Protein AF-A0A438FPT2-F1 (afdb_monomer_lite)

Secondary structure (DSSP, 8-state):
-PPPTTS-HHHHHHHHHHHHHHHHHHHHHHHHHHHTT-PPPPP---------------------PPP---GGGGTT--------HHHHHHHHHHHHHHHHHHHHHHHHT--GGGGGSTTHHHHHHHHHHSPTTPPPPPTTGGG-

Organism: Vitis vinifera (NCBI:txid29760)

Radius of gyration: 25.88 Å; chains: 1; bounding box: 45×56×73 Å

Foldseek 3Di:
DDDDPVDDPVNVVVVVVVVVVVVVVVVVVQVVCVVVVHDDDDDDDDDDDDDDDDDDDDDDDDPDDPDPDDPCVVVVPPPPPPCDPVNVVVVVVVVVVVVVVVVVCVVVVHDPCVCVDPVNVVVVVVVVPDPPPDDPDDPVVVVD

pLDDT: mean 75.32, std 20.76, range [28.12, 97.44]

Structure (mmCIF, N/CA/C/O backbone):
data_AF-A0A438FPT2-F1
#
_entry.id   AF-A0A438FPT2-F1
#
loop_
_atom_site.group_PDB
_atom_site.id
_atom_site.type_symbol
_atom_site.label_atom_id
_atom_site.label_alt_id
_atom_site.label_comp_id
_atom_site.label_asym_id
_atom_site.label_entity_id
_atom_site.label_seq_id
_atom_site.pdbx_PDB_ins_code
_atom_site.Cartn_x
_atom_site.Cartn_y
_atom_site.Cartn_z
_atom_site.occupancy
_atom_site.B_iso_or_equiv
_atom_site.auth_seq_id
_atom_site.auth_comp_id
_atom_site.auth_asym_id
_atom_site.auth_atom_id
_atom_site.pdbx_PDB_model_num
ATOM 1 N N . MET A 1 1 ? 3.920 12.948 48.156 1.00 60.12 1 MET A N 1
ATOM 2 C CA . MET A 1 1 ? 4.634 13.891 47.262 1.00 60.12 1 MET A CA 1
ATOM 3 C C . MET A 1 1 ? 3.977 15.255 47.386 1.00 60.12 1 MET A C 1
ATOM 5 O O . MET A 1 1 ? 2.754 15.299 47.393 1.00 60.12 1 MET A O 1
ATOM 9 N N . LYS A 1 2 ? 4.743 16.341 47.548 1.00 69.69 2 LYS A N 1
ATOM 10 C CA . LYS A 1 2 ? 4.167 17.695 47.604 1.00 69.69 2 LYS A CA 1
ATOM 11 C C . LYS A 1 2 ? 3.933 18.212 46.172 1.00 69.69 2 LYS A C 1
ATOM 13 O O . LYS A 1 2 ? 4.818 18.010 45.340 1.00 69.69 2 LYS A O 1
ATOM 18 N N . PRO A 1 3 ? 2.781 18.836 45.865 1.00 71.38 3 PRO A N 1
ATOM 19 C CA . PRO A 1 3 ? 2.530 19.429 44.551 1.00 71.38 3 PRO A CA 1
ATOM 20 C C . PRO A 1 3 ? 3.568 20.505 44.206 1.00 71.38 3 PRO A C 1
ATOM 22 O O . PRO A 1 3 ? 3.963 21.290 45.067 1.00 71.38 3 PRO A O 1
ATOM 25 N N . CYS A 1 4 ? 4.018 20.542 42.949 1.00 77.31 4 CYS A N 1
ATOM 26 C CA . CYS A 1 4 ? 4.996 21.523 42.482 1.00 77.31 4 CYS A CA 1
ATOM 27 C C . CYS A 1 4 ? 4.375 22.924 42.433 1.00 77.31 4 CYS A C 1
ATOM 29 O O . CYS A 1 4 ? 3.475 23.178 41.634 1.00 77.31 4 CYS A O 1
ATOM 31 N N . ASN A 1 5 ? 4.899 23.851 43.231 1.00 78.38 5 ASN A N 1
ATOM 32 C CA . ASN A 1 5 ? 4.460 25.245 43.345 1.00 78.38 5 ASN A CA 1
ATOM 33 C C . ASN A 1 5 ? 4.749 26.121 42.108 1.00 78.38 5 ASN A C 1
ATOM 35 O O . ASN A 1 5 ? 4.296 27.256 42.069 1.00 78.38 5 ASN A O 1
ATOM 39 N N . LYS A 1 6 ? 5.479 25.612 41.106 1.00 83.88 6 LYS A N 1
ATOM 40 C CA . LYS A 1 6 ? 5.797 26.336 39.859 1.00 83.88 6 LYS A CA 1
ATOM 41 C C . LYS A 1 6 ? 4.776 26.129 38.733 1.00 83.88 6 LYS A C 1
ATOM 43 O O . LYS A 1 6 ? 4.876 26.778 37.700 1.00 83.88 6 LYS A O 1
ATOM 48 N N . VAL A 1 7 ? 3.848 25.187 38.896 1.00 80.44 7 VAL A N 1
ATOM 49 C CA . VAL A 1 7 ? 2.832 24.867 37.882 1.00 80.44 7 VAL A CA 1
ATOM 50 C C . VAL A 1 7 ? 1.606 25.747 38.121 1.00 80.44 7 VAL A C 1
ATOM 52 O O . VAL A 1 7 ? 1.099 25.747 39.243 1.00 80.44 7 VAL A O 1
ATOM 55 N N . SER A 1 8 ? 1.150 26.456 37.081 1.00 82.19 8 SER A N 1
ATOM 56 C CA . SER A 1 8 ? -0.102 27.233 37.098 1.00 82.19 8 SER A CA 1
ATOM 57 C C . SER A 1 8 ? -1.287 26.354 37.516 1.00 82.19 8 SER A C 1
ATOM 59 O O . SER A 1 8 ? -1.314 25.166 37.184 1.00 82.19 8 SER A O 1
ATOM 61 N N . GLU A 1 9 ? -2.263 26.917 38.233 1.00 81.94 9 GLU A N 1
ATOM 62 C CA . GLU A 1 9 ? -3.466 26.175 38.639 1.00 81.94 9 GLU A CA 1
ATOM 63 C C . GLU A 1 9 ? -4.229 25.630 37.424 1.00 81.94 9 GLU A C 1
ATOM 65 O O . GLU A 1 9 ? -4.677 24.485 37.465 1.00 81.94 9 GLU A O 1
ATOM 70 N N . ASP A 1 10 ? -4.255 26.376 36.316 1.00 84.81 10 ASP A N 1
ATOM 71 C CA . ASP A 1 10 ? -4.887 25.953 35.060 1.00 84.81 10 ASP A CA 1
ATOM 72 C C . ASP A 1 10 ? -4.224 24.685 34.505 1.00 84.81 10 ASP A C 1
ATOM 74 O O . ASP A 1 10 ? -4.879 23.671 34.280 1.00 84.81 10 ASP A O 1
ATOM 78 N N . ALA A 1 11 ? -2.890 24.676 34.418 1.00 83.75 11 ALA A N 1
ATOM 79 C CA . ALA A 1 11 ? -2.132 23.514 33.954 1.00 83.75 11 ALA A CA 1
ATOM 80 C C . ALA A 1 11 ? -2.295 22.298 34.886 1.00 83.75 11 ALA A C 1
ATOM 82 O O . ALA A 1 11 ? -2.261 21.147 34.444 1.00 83.75 11 ALA A O 1
ATOM 83 N N . ARG A 1 12 ? -2.488 22.522 36.193 1.00 82.81 12 ARG A N 1
ATOM 84 C CA . ARG A 1 12 ? -2.794 21.437 37.138 1.00 82.81 12 ARG A CA 1
ATOM 85 C C . ARG A 1 12 ? -4.197 20.887 36.933 1.00 82.81 12 ARG A C 1
ATOM 87 O O . ARG A 1 12 ? -4.376 19.678 37.085 1.00 82.81 12 ARG A O 1
ATOM 94 N N . LEU A 1 13 ? -5.170 21.749 36.656 1.00 87.56 13 LEU A N 1
ATOM 95 C CA . LEU A 1 13 ? -6.548 21.351 36.408 1.00 87.56 13 LEU A CA 1
ATOM 96 C C . LEU A 1 13 ? -6.639 20.537 35.116 1.00 87.56 13 LEU A C 1
ATOM 98 O O . LEU A 1 13 ? -7.118 19.407 35.160 1.00 87.56 13 LEU A O 1
ATOM 102 N N . GLU A 1 14 ? -6.035 21.024 34.032 1.00 86.00 14 GLU A N 1
ATOM 103 C CA . GLU A 1 14 ? -5.945 20.309 32.755 1.00 86.00 14 GLU A CA 1
ATOM 104 C C . GLU A 1 14 ? -5.301 18.927 32.917 1.00 86.00 14 GLU A C 1
ATOM 106 O O . GLU A 1 14 ? -5.818 17.922 32.430 1.00 86.00 14 GLU A O 1
ATOM 111 N N . CYS A 1 15 ? -4.197 18.834 33.668 1.00 85.12 15 CYS A N 1
ATOM 112 C CA . CYS A 1 15 ? -3.555 17.547 33.931 1.00 85.12 15 CYS A CA 1
ATOM 113 C C . CYS A 1 15 ? -4.455 16.600 34.744 1.00 85.12 15 CYS A C 1
ATOM 115 O O . CYS A 1 15 ? -4.465 15.393 34.494 1.00 85.12 15 CYS A O 1
ATOM 117 N N . LYS A 1 16 ? -5.209 17.115 35.724 1.00 88.38 16 LYS A N 1
ATOM 118 C CA . LYS A 1 16 ? -6.151 16.307 36.519 1.00 88.38 16 LYS A CA 1
ATOM 119 C C . LYS A 1 16 ? -7.310 15.804 35.664 1.00 88.38 16 LYS A C 1
ATOM 121 O O . LYS A 1 16 ? -7.652 14.625 35.756 1.00 88.38 16 LYS A O 1
ATOM 126 N N . GLU A 1 17 ? -7.873 16.666 34.827 1.00 91.69 17 GLU A N 1
ATOM 127 C CA . GLU A 1 17 ? -8.951 16.324 33.900 1.00 91.69 17 GLU A CA 1
ATOM 128 C C . GLU A 1 17 ? -8.485 15.307 32.861 1.00 91.69 17 GLU A C 1
ATOM 130 O O . GLU A 1 17 ? -9.146 14.292 32.659 1.00 91.69 17 GLU A O 1
ATOM 135 N N . ALA A 1 18 ? -7.297 15.489 32.279 1.00 87.56 18 ALA A N 1
ATOM 136 C CA . ALA A 1 18 ? -6.709 14.529 31.350 1.00 87.56 18 ALA A CA 1
ATOM 137 C C . ALA A 1 18 ? -6.527 13.140 31.988 1.00 87.56 18 ALA A C 1
ATOM 139 O O . ALA A 1 18 ? -6.838 12.121 31.367 1.00 87.56 18 ALA A O 1
ATOM 140 N N . LEU A 1 19 ? -6.083 13.079 33.250 1.00 86.62 19 LEU A N 1
ATOM 141 C CA . LEU A 1 19 ? -5.965 11.821 33.993 1.00 86.62 19 LEU A CA 1
ATOM 142 C C . LEU A 1 19 ? -7.330 11.184 34.294 1.00 86.62 19 LEU A C 1
ATOM 144 O O . LEU A 1 19 ? -7.445 9.957 34.251 1.00 86.62 19 LEU A O 1
ATOM 148 N N . ALA A 1 20 ? -8.353 11.984 34.603 1.00 91.19 20 ALA A N 1
ATOM 149 C CA . ALA A 1 20 ? -9.716 11.500 34.825 1.00 91.19 20 ALA A CA 1
ATOM 150 C C . ALA A 1 20 ? -10.335 10.956 33.527 1.00 91.19 20 ALA A C 1
ATOM 152 O O . ALA A 1 20 ? -10.811 9.820 33.508 1.00 91.19 20 ALA A O 1
ATOM 153 N N . ASN A 1 21 ? -10.216 11.703 32.428 1.00 88.12 21 ASN A N 1
ATOM 154 C CA . ASN A 1 21 ? -10.681 11.315 31.097 1.00 88.12 21 ASN A CA 1
ATOM 155 C C . ASN A 1 21 ? -9.985 10.041 30.604 1.00 88.12 21 ASN A C 1
ATOM 157 O O . ASN A 1 21 ? -10.630 9.151 30.055 1.00 88.12 21 ASN A O 1
ATOM 161 N N . PHE A 1 22 ? -8.679 9.897 30.853 1.00 87.06 22 PHE A N 1
ATOM 162 C CA . PHE A 1 22 ? -7.946 8.678 30.515 1.00 87.06 22 PHE A CA 1
ATOM 163 C C . PHE A 1 22 ? -8.440 7.458 31.307 1.00 87.06 22 PHE A C 1
ATOM 165 O O . PHE A 1 22 ? -8.543 6.360 30.756 1.00 87.06 22 PHE A O 1
ATOM 172 N N . LYS A 1 23 ? -8.762 7.629 32.598 1.00 88.00 23 LYS A N 1
ATOM 173 C CA . LYS A 1 23 ? -9.338 6.557 33.427 1.00 88.00 23 LYS A CA 1
ATOM 174 C C . LYS A 1 23 ? -10.720 6.152 32.924 1.00 88.00 23 LYS A C 1
ATOM 176 O O . LYS A 1 23 ? -10.950 4.961 32.755 1.00 88.00 23 LYS A O 1
ATOM 181 N N . ASP A 1 24 ? -11.585 7.121 32.637 1.00 85.62 24 ASP A N 1
ATOM 182 C CA . ASP A 1 24 ? -1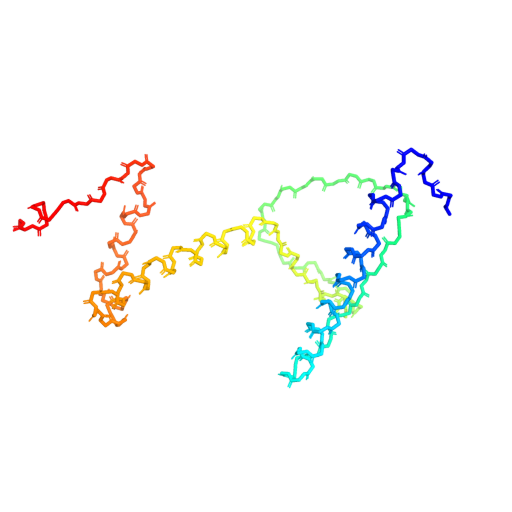2.923 6.891 32.082 1.00 85.62 24 ASP A CA 1
ATOM 183 C C . ASP A 1 24 ? -12.858 6.174 30.722 1.00 85.62 24 ASP A C 1
ATOM 185 O O . ASP A 1 24 ? -13.483 5.131 30.526 1.00 85.62 24 ASP A O 1
ATOM 189 N N . GLN A 1 25 ? -11.993 6.638 29.815 1.00 78.62 25 GLN A N 1
ATOM 190 C CA . GLN A 1 25 ? -11.772 6.000 28.516 1.00 78.62 25 GLN A CA 1
ATOM 191 C C . GLN A 1 25 ? -11.239 4.564 28.653 1.00 78.62 25 GLN A C 1
ATOM 193 O O . GLN A 1 25 ? -11.624 3.673 27.891 1.00 78.62 25 GLN A O 1
ATOM 198 N N . LYS A 1 26 ? -10.367 4.313 29.638 1.00 82.88 26 LYS A N 1
ATOM 199 C CA . LYS A 1 26 ? -9.855 2.971 29.944 1.00 82.88 26 LYS A CA 1
ATOM 200 C C . LYS A 1 26 ? -10.952 2.052 30.488 1.00 82.88 26 LYS A C 1
ATOM 202 O O . LYS A 1 26 ? -10.972 0.877 30.118 1.00 82.88 26 LYS A O 1
ATOM 207 N N . THR A 1 27 ? -11.851 2.566 31.325 1.00 84.00 27 THR A N 1
ATOM 208 C CA . THR A 1 27 ? -13.005 1.821 31.851 1.00 84.00 27 THR A CA 1
ATOM 209 C C . THR A 1 27 ? -13.965 1.452 30.725 1.00 84.00 27 THR A C 1
ATOM 211 O O . THR A 1 27 ? -14.176 0.264 30.505 1.00 84.00 27 THR A O 1
ATOM 214 N N . LYS A 1 28 ? -14.393 2.424 29.907 1.00 86.62 28 LYS A N 1
ATOM 215 C CA . LYS A 1 28 ? -15.262 2.199 28.735 1.00 86.62 28 LYS A CA 1
ATOM 216 C C . LYS A 1 28 ? -14.695 1.161 27.768 1.00 86.62 28 LYS A C 1
ATOM 218 O O . LYS A 1 28 ? -15.404 0.286 27.283 1.00 86.62 28 LYS A O 1
ATOM 223 N N . ARG A 1 29 ? -13.382 1.213 27.507 1.00 81.81 29 ARG A N 1
ATOM 224 C CA . ARG A 1 29 ? -12.696 0.206 26.682 1.00 81.81 29 ARG A CA 1
ATOM 225 C C . ARG A 1 29 ? -12.731 -1.187 27.315 1.00 81.81 29 ARG A C 1
ATOM 227 O O . ARG A 1 29 ? -12.816 -2.171 26.591 1.00 81.81 29 ARG A O 1
ATOM 234 N N . THR A 1 30 ? -12.607 -1.276 28.637 1.00 75.31 30 THR A N 1
ATOM 235 C CA . THR A 1 30 ? -12.622 -2.555 29.362 1.00 75.31 30 THR A CA 1
ATOM 236 C C . THR A 1 30 ? -14.029 -3.152 29.390 1.00 75.31 30 THR A C 1
ATOM 238 O O . THR A 1 30 ? -14.172 -4.348 29.165 1.00 75.31 30 THR A O 1
ATOM 241 N N . GLU A 1 31 ? -15.055 -2.323 29.586 1.00 83.88 31 GLU A N 1
ATOM 242 C CA . GLU A 1 31 ? -16.469 -2.718 29.530 1.00 83.88 31 GLU A CA 1
ATOM 243 C C . GLU A 1 31 ? -16.858 -3.220 28.134 1.00 83.88 31 GLU A C 1
ATOM 245 O O . GLU A 1 31 ? -17.410 -4.309 28.011 1.00 83.88 31 GLU A O 1
ATOM 250 N N . LEU A 1 32 ? -16.458 -2.506 27.073 1.00 81.00 32 LEU A N 1
ATOM 251 C CA . LEU A 1 32 ? -16.672 -2.942 25.688 1.00 81.00 32 LEU A CA 1
ATOM 252 C C . LEU A 1 32 ? -16.005 -4.299 25.395 1.00 81.00 32 LEU A C 1
ATOM 254 O O . LEU A 1 32 ? -16.565 -5.138 24.698 1.00 81.00 32 LEU A O 1
ATOM 258 N N . LEU A 1 33 ? -14.802 -4.537 25.928 1.00 76.62 33 LEU A N 1
ATOM 259 C CA . LEU A 1 33 ? -14.115 -5.826 25.774 1.00 76.62 33 LEU A CA 1
ATOM 260 C C . LEU A 1 33 ? -14.837 -6.958 26.518 1.00 76.62 33 LEU A C 1
ATOM 262 O O . LEU A 1 33 ? -14.901 -8.075 26.003 1.00 76.62 33 LEU A O 1
ATOM 266 N N . GLN A 1 34 ? -15.406 -6.660 27.690 1.00 77.19 34 GLN A N 1
ATOM 267 C CA . GLN A 1 34 ? -16.211 -7.604 28.460 1.00 77.19 34 GLN A CA 1
ATOM 268 C C . GLN A 1 34 ? -17.515 -7.963 27.732 1.00 77.19 34 GLN A C 1
ATOM 270 O O . GLN A 1 34 ? -17.874 -9.138 27.701 1.00 77.19 34 GLN A O 1
ATOM 275 N N . GLU A 1 35 ? -18.181 -6.992 27.102 1.00 76.62 35 GLU A N 1
ATOM 276 C CA . GLU A 1 35 ? -19.397 -7.209 26.300 1.00 76.62 35 GLU A CA 1
ATOM 277 C C . GLU A 1 35 ? -19.136 -8.107 25.076 1.00 76.62 35 GLU A C 1
ATOM 279 O O . GLU A 1 35 ? -19.951 -8.960 24.737 1.00 76.62 35 GLU A O 1
ATOM 284 N N . ILE A 1 36 ? -17.954 -7.989 24.460 1.00 81.44 36 ILE A N 1
ATOM 285 C CA . ILE A 1 36 ? -17.527 -8.792 23.298 1.00 81.44 36 ILE A CA 1
ATOM 286 C C . ILE A 1 36 ? -16.986 -10.185 23.719 1.00 81.44 36 ILE A C 1
ATOM 288 O O . ILE A 1 36 ? -16.566 -10.984 22.882 1.00 81.44 36 ILE A O 1
ATOM 292 N N . GLY A 1 37 ? -17.003 -10.525 25.015 1.00 58.62 37 GLY A N 1
ATOM 293 C CA . GLY A 1 37 ? -16.576 -11.838 25.520 1.00 58.62 37 GLY A CA 1
ATOM 294 C C . GLY A 1 37 ? -15.055 -12.047 25.571 1.00 58.62 37 GLY A C 1
ATOM 295 O O . GLY A 1 37 ? -14.591 -13.181 25.696 1.00 58.62 37 GLY A O 1
ATOM 296 N N . MET A 1 38 ? -14.258 -10.974 25.496 1.00 54.97 38 MET A N 1
ATOM 297 C CA . MET A 1 38 ? -12.799 -11.017 25.643 1.00 54.97 38 MET A CA 1
ATOM 298 C C . MET A 1 38 ? -12.406 -10.636 27.080 1.00 54.97 38 MET A C 1
ATOM 300 O O . MET A 1 38 ? -12.595 -9.502 27.513 1.00 54.97 38 MET A O 1
ATOM 304 N N . GLY A 1 39 ? -11.863 -11.593 27.841 1.00 54.12 39 GLY A N 1
ATOM 305 C CA . GLY A 1 39 ? -11.537 -11.412 29.262 1.00 54.12 39 GLY A CA 1
ATOM 306 C C . GLY A 1 39 ? -10.467 -10.338 29.556 1.00 54.12 39 GLY A C 1
ATOM 307 O O . GLY A 1 39 ? -9.667 -9.992 28.681 1.00 54.12 39 GLY A O 1
ATOM 308 N N . PRO A 1 40 ? -10.403 -9.806 30.795 1.00 47.25 40 PRO A N 1
ATOM 309 C CA . PRO A 1 40 ? -9.554 -8.664 31.123 1.00 47.25 40 PRO A CA 1
ATOM 310 C C . PRO A 1 40 ? -8.066 -9.041 31.152 1.00 47.25 40 PRO A C 1
ATOM 312 O O . PRO A 1 40 ? -7.637 -9.875 31.947 1.00 47.25 40 PRO A O 1
ATOM 315 N N . THR A 1 41 ? -7.241 -8.368 30.343 1.00 48.56 41 THR A N 1
ATOM 316 C CA . THR A 1 41 ? -5.777 -8.456 30.452 1.00 48.56 41 THR A CA 1
ATOM 317 C C . THR A 1 41 ? -5.312 -7.724 31.715 1.00 48.56 41 THR A C 1
ATOM 319 O O . THR A 1 41 ? -5.559 -6.524 31.870 1.00 48.56 41 THR A O 1
ATOM 322 N N . SER A 1 42 ? -4.663 -8.451 32.624 1.00 45.38 42 SER A N 1
ATOM 323 C CA . SER A 1 42 ? -4.260 -8.012 33.964 1.00 45.38 42 SER A CA 1
ATOM 324 C C . SER A 1 42 ? -3.489 -6.684 33.990 1.00 45.38 42 SER A C 1
ATOM 326 O O . SER A 1 42 ? -2.548 -6.465 33.226 1.00 45.38 42 SER A O 1
ATOM 328 N N . LYS A 1 43 ? -3.862 -5.818 34.938 1.00 54.91 43 LYS A N 1
ATOM 329 C CA . LYS A 1 43 ? -3.165 -4.576 35.302 1.00 54.91 43 LYS A CA 1
ATOM 330 C C . LYS A 1 43 ? -1.805 -4.922 35.936 1.00 54.91 43 LYS A C 1
ATOM 332 O O . LYS A 1 43 ? -1.793 -5.645 36.923 1.00 54.91 43 LYS A O 1
ATOM 337 N N . HIS A 1 44 ? -0.692 -4.373 35.443 1.00 31.45 44 HIS A N 1
ATOM 338 C CA . HIS A 1 44 ? 0.541 -4.276 36.235 1.00 31.45 44 HIS A CA 1
ATOM 339 C C . HIS A 1 44 ? 0.929 -2.804 36.375 1.00 31.45 44 HIS A C 1
ATOM 341 O O . HIS A 1 44 ? 1.331 -2.140 35.421 1.00 31.45 44 HIS A O 1
ATOM 347 N N . GLU A 1 45 ? 0.701 -2.298 37.579 1.00 36.34 45 GLU A N 1
ATOM 348 C CA . GLU A 1 45 ? 1.262 -1.071 38.117 1.00 36.34 45 GLU A CA 1
ATOM 349 C C . GLU A 1 45 ? 2.652 -1.435 38.654 1.00 36.34 45 GLU A C 1
ATOM 351 O O . GLU A 1 45 ? 2.764 -2.359 39.454 1.00 36.34 45 GLU A O 1
ATOM 356 N N . SER A 1 46 ? 3.721 -0.765 38.224 1.00 35.12 46 SER A N 1
ATOM 357 C CA . SER A 1 46 ? 5.017 -0.925 38.892 1.00 35.12 46 SER A CA 1
ATOM 358 C C . SER A 1 46 ? 5.644 0.427 39.161 1.00 35.12 46 SER A C 1
ATOM 360 O O . SER A 1 46 ? 6.255 1.051 38.290 1.00 35.12 46 SER A O 1
ATOM 362 N N . ALA A 1 47 ? 5.469 0.847 40.410 1.00 31.64 47 ALA A N 1
ATOM 363 C CA . ALA A 1 47 ? 6.314 1.808 41.075 1.00 31.64 47 ALA A CA 1
ATOM 364 C C . ALA A 1 47 ? 7.784 1.365 40.996 1.00 31.64 47 ALA A C 1
ATOM 366 O O . ALA A 1 47 ? 8.140 0.195 41.111 1.00 31.64 47 ALA A O 1
ATOM 367 N N . LEU A 1 48 ? 8.622 2.361 40.766 1.00 35.69 48 LEU A N 1
ATOM 368 C CA . LEU A 1 48 ? 10.060 2.302 40.592 1.00 35.69 48 LEU A CA 1
ATOM 369 C C . LEU A 1 48 ? 10.736 1.936 41.922 1.00 35.69 48 LEU A C 1
ATOM 371 O O . LEU A 1 48 ? 10.560 2.650 42.907 1.00 35.69 48 LEU A O 1
ATOM 375 N N . SER A 1 49 ? 11.558 0.884 41.950 1.00 32.81 49 SER A N 1
ATOM 376 C CA . SER A 1 49 ? 12.679 0.765 42.892 1.00 32.81 49 SER A CA 1
ATOM 377 C C . SER A 1 49 ? 13.779 -0.155 42.357 1.00 32.81 49 SER A C 1
ATOM 379 O O . SER A 1 49 ? 13.571 -1.330 42.081 1.00 32.81 49 SER A O 1
ATOM 381 N N . LYS A 1 50 ? 14.942 0.485 42.192 1.00 37.94 50 LYS A N 1
ATOM 382 C CA . LYS A 1 50 ? 16.332 0.006 42.147 1.00 37.94 50 LYS A CA 1
ATOM 383 C C . LYS A 1 50 ? 16.537 -1.444 42.613 1.00 37.94 50 LYS A C 1
ATOM 385 O O . LYS A 1 50 ? 16.059 -1.797 43.683 1.00 37.94 50 LYS A O 1
ATOM 390 N N . THR A 1 51 ? 17.389 -2.211 41.925 1.00 28.12 51 THR A N 1
ATOM 391 C CA . THR A 1 51 ? 18.794 -2.473 42.321 1.00 28.12 51 THR A CA 1
ATOM 392 C C . THR A 1 51 ? 19.546 -3.156 41.160 1.00 28.12 51 THR A C 1
ATOM 394 O O . THR A 1 51 ? 18.956 -3.808 40.309 1.00 28.12 51 THR A O 1
ATOM 397 N N . ILE A 1 52 ? 20.846 -2.886 41.106 1.00 42.53 52 ILE A N 1
ATOM 398 C CA . ILE A 1 52 ? 21.883 -3.201 40.113 1.00 42.53 52 ILE A CA 1
ATOM 399 C C . ILE A 1 52 ? 22.088 -4.711 39.883 1.00 42.53 52 ILE A C 1
ATOM 401 O O . ILE A 1 52 ? 22.022 -5.483 40.834 1.00 42.53 52 ILE A O 1
ATOM 405 N N . GLY A 1 53 ? 22.450 -5.104 38.651 1.00 29.86 53 GLY A N 1
ATOM 406 C CA . GLY A 1 53 ? 22.989 -6.440 38.366 1.00 29.86 53 GLY A CA 1
ATOM 407 C C . GLY A 1 53 ? 23.217 -6.770 36.884 1.00 29.86 53 GLY A C 1
ATOM 408 O O . GLY A 1 53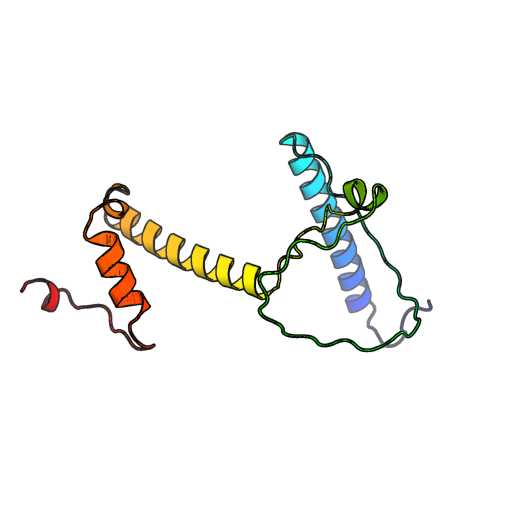 ? 22.377 -7.402 36.264 1.00 29.86 53 GLY A O 1
ATOM 409 N N . THR A 1 54 ? 24.383 -6.372 36.368 1.00 31.05 54 THR A N 1
ATOM 410 C CA . THR A 1 54 ? 25.261 -7.163 35.475 1.00 31.05 54 THR A CA 1
ATOM 411 C C . THR A 1 54 ? 24.806 -7.555 34.052 1.00 31.05 54 THR A C 1
ATOM 413 O O . THR A 1 54 ? 24.043 -8.484 33.831 1.00 31.05 54 THR A O 1
ATOM 416 N N . LEU A 1 55 ? 25.414 -6.843 33.093 1.00 39.31 55 LEU A N 1
ATOM 417 C CA . LEU A 1 55 ? 25.986 -7.248 31.793 1.00 39.31 55 LEU A CA 1
ATOM 418 C C . LEU A 1 55 ? 25.618 -8.615 31.178 1.00 39.31 55 LEU A C 1
ATOM 420 O O . LEU A 1 55 ? 25.890 -9.668 31.745 1.00 39.31 55 LEU A O 1
ATOM 424 N N . GLY A 1 56 ? 25.208 -8.564 29.905 1.00 30.12 56 GLY A N 1
ATOM 425 C CA . GLY A 1 56 ? 25.222 -9.713 28.999 1.00 30.12 56 GLY A CA 1
ATOM 426 C C . GLY A 1 56 ? 24.616 -9.424 27.625 1.00 30.12 56 GLY A C 1
ATOM 427 O O . GLY A 1 56 ? 23.561 -9.957 27.300 1.00 30.12 56 GLY A O 1
ATOM 428 N N . SER A 1 57 ? 25.271 -8.583 26.815 1.00 45.00 57 SER A N 1
ATOM 429 C CA . SER A 1 57 ? 25.059 -8.566 25.359 1.00 45.00 57 SER A CA 1
ATOM 430 C C . SER A 1 57 ? 25.576 -9.872 24.761 1.00 45.00 57 SER A C 1
ATOM 432 O O . SER A 1 57 ? 26.722 -10.245 24.999 1.00 45.00 57 SER A O 1
ATOM 434 N N . GLY A 1 58 ? 24.754 -10.533 23.951 1.00 32.53 58 GLY A N 1
ATOM 435 C CA . GLY A 1 58 ? 25.127 -11.752 23.243 1.00 32.53 58 GLY A CA 1
ATOM 436 C C . GLY A 1 58 ? 24.233 -11.980 22.034 1.00 32.53 58 GLY A C 1
ATOM 437 O O . GLY A 1 58 ? 23.290 -12.760 22.075 1.00 32.53 58 GLY A O 1
ATOM 438 N N . SER A 1 59 ? 24.527 -11.265 20.953 1.00 45.16 59 SER A N 1
ATOM 439 C CA . SER A 1 59 ? 24.175 -11.653 19.591 1.00 45.16 59 SER A CA 1
ATOM 440 C C . SER A 1 59 ? 24.821 -13.003 19.264 1.00 45.16 59 SER A C 1
ATOM 442 O O . SER A 1 59 ? 26.042 -13.124 19.323 1.00 45.16 59 SER A O 1
ATOM 444 N N . GLY A 1 60 ? 24.012 -14.002 18.911 1.00 31.58 60 GLY A N 1
ATOM 445 C CA . GLY A 1 60 ? 24.490 -15.330 18.534 1.00 31.58 60 GLY A CA 1
ATOM 446 C C . GLY A 1 60 ? 23.422 -16.109 17.777 1.00 31.58 60 GLY A C 1
ATOM 447 O O . GLY A 1 60 ? 22.464 -16.602 18.362 1.00 31.58 60 GLY A O 1
ATOM 448 N N . SER A 1 61 ? 23.599 -16.191 16.460 1.00 47.34 61 SER A N 1
ATOM 449 C CA . SER A 1 61 ? 22.967 -17.189 15.602 1.00 47.34 61 SER A CA 1
ATOM 450 C C . SER A 1 61 ? 23.440 -18.573 16.057 1.00 47.34 61 SER A C 1
ATOM 452 O O . SER A 1 61 ? 24.644 -18.811 16.119 1.00 47.34 61 SER A O 1
ATOM 454 N N . GLY A 1 62 ? 22.518 -19.462 16.423 1.00 32.94 62 GLY A N 1
ATOM 455 C CA . GLY A 1 62 ? 22.856 -20.795 16.911 1.00 32.94 62 GLY A CA 1
ATOM 456 C C . GLY A 1 62 ? 21.632 -21.698 16.967 1.00 32.94 62 GLY A C 1
ATOM 457 O O . GLY A 1 62 ? 20.754 -21.526 17.807 1.00 32.94 62 GLY A O 1
ATOM 458 N N . SER A 1 63 ? 21.588 -22.666 16.058 1.00 48.75 63 SER A N 1
ATOM 459 C CA . SER A 1 63 ? 20.707 -23.832 16.073 1.00 48.75 63 SER A CA 1
ATOM 460 C C . SER A 1 63 ? 21.063 -24.756 17.248 1.00 48.75 63 SER A C 1
ATOM 462 O O . SER A 1 63 ? 21.767 -25.748 17.069 1.00 48.75 63 SER A O 1
ATOM 464 N N . GLY A 1 64 ? 20.624 -24.401 18.456 1.00 34.62 64 GLY A N 1
ATOM 465 C CA . GLY A 1 64 ? 20.770 -25.217 19.662 1.00 34.62 64 GLY A CA 1
ATOM 466 C C . GLY A 1 64 ? 19.415 -25.695 20.173 1.00 34.62 64 GLY A C 1
ATOM 467 O O . GLY A 1 64 ? 18.451 -24.927 20.192 1.00 34.62 64 GLY A O 1
ATOM 468 N N . GLU A 1 65 ? 19.344 -26.960 20.588 1.00 49.34 65 GLU A N 1
ATOM 469 C CA . GLU A 1 65 ? 18.205 -27.495 21.336 1.00 49.34 65 GLU A CA 1
ATOM 470 C C . GLU A 1 65 ? 17.864 -26.596 22.538 1.00 49.34 65 GLU A C 1
ATOM 472 O O . GLU A 1 65 ? 18.767 -26.044 23.179 1.00 49.34 65 GLU A O 1
ATOM 477 N N . PRO A 1 66 ? 16.571 -26.432 22.876 1.00 57.47 66 PRO A N 1
ATOM 478 C CA . PRO A 1 66 ? 16.182 -25.658 24.042 1.00 57.47 66 PRO A CA 1
ATOM 479 C C . PRO A 1 66 ? 16.806 -26.265 25.303 1.00 57.47 66 PRO A C 1
ATOM 481 O O . PRO A 1 66 ? 16.580 -27.435 25.603 1.00 57.47 66 PRO A O 1
ATOM 484 N N . ILE A 1 67 ? 17.545 -25.451 26.064 1.00 62.16 67 ILE A N 1
ATOM 485 C CA . ILE A 1 67 ? 18.030 -25.799 27.409 1.00 62.16 67 ILE A CA 1
ATOM 486 C C . ILE A 1 67 ? 16.856 -26.403 28.201 1.00 62.16 67 ILE A C 1
ATOM 488 O O . ILE A 1 67 ? 15.784 -25.782 28.214 1.00 62.16 67 ILE A O 1
ATOM 492 N N . PRO A 1 68 ? 17.011 -27.582 28.836 1.00 55.88 68 PRO A N 1
ATOM 493 C CA . PRO A 1 68 ? 15.930 -28.233 29.561 1.00 55.88 68 PRO A CA 1
ATOM 494 C C . PRO A 1 68 ? 15.505 -27.347 30.731 1.00 55.88 68 PRO A C 1
ATOM 496 O O . PRO A 1 68 ? 16.174 -27.241 31.757 1.00 55.88 68 PRO A O 1
ATOM 499 N N . ARG A 1 69 ? 14.387 -26.656 30.522 1.00 67.56 69 ARG A N 1
ATOM 500 C CA . ARG A 1 69 ? 13.757 -25.777 31.498 1.00 67.56 69 ARG A CA 1
ATOM 501 C C . ARG A 1 69 ? 13.024 -26.620 32.537 1.00 67.56 69 ARG A C 1
ATOM 503 O O . ARG A 1 69 ? 12.408 -27.635 32.201 1.00 67.56 69 ARG A O 1
ATOM 510 N N . GLY A 1 70 ? 13.130 -26.227 33.802 1.00 75.31 70 GLY A N 1
ATOM 511 C CA . GLY A 1 70 ? 12.609 -27.009 34.920 1.00 75.31 70 GLY A CA 1
ATOM 512 C C . GLY A 1 70 ? 11.078 -27.115 34.887 1.00 75.31 70 GLY A C 1
ATOM 513 O O . GLY A 1 70 ? 10.416 -26.335 34.203 1.00 75.31 70 GLY A O 1
ATOM 514 N N . PRO A 1 71 ? 10.463 -28.035 35.653 1.00 70.56 71 PRO A N 1
ATOM 515 C CA . PRO A 1 71 ? 9.005 -28.206 35.688 1.00 70.56 71 PRO A CA 1
ATOM 516 C C . PRO A 1 71 ? 8.213 -26.914 35.955 1.00 70.56 71 PRO A C 1
ATOM 518 O O . PRO A 1 71 ? 7.088 -26.781 35.479 1.00 70.56 71 PRO A O 1
ATOM 521 N N . MET A 1 72 ? 8.821 -25.958 36.668 1.00 69.25 72 MET A N 1
ATOM 522 C CA . MET A 1 72 ? 8.255 -24.645 36.990 1.00 69.25 72 MET A CA 1
ATOM 523 C C . MET A 1 72 ? 8.118 -23.725 35.762 1.00 69.25 72 MET A C 1
ATOM 525 O O . MET A 1 72 ? 7.184 -22.930 35.684 1.00 69.25 72 MET A O 1
ATOM 529 N N . ASP A 1 73 ? 8.997 -23.862 34.765 1.00 67.31 73 ASP A N 1
ATOM 530 C CA . ASP A 1 73 ? 9.044 -22.970 33.599 1.00 67.31 73 ASP A CA 1
ATOM 531 C C . ASP A 1 73 ? 7.902 -23.196 32.603 1.00 67.31 73 ASP A C 1
ATOM 533 O O . ASP A 1 73 ? 7.620 -22.350 31.749 1.00 67.31 73 ASP A O 1
ATOM 537 N N . LYS A 1 74 ? 7.193 -24.321 32.746 1.00 65.94 74 LYS A N 1
ATOM 538 C CA . LYS A 1 74 ? 5.953 -24.614 32.017 1.00 65.94 74 LYS A CA 1
ATOM 539 C C . LYS A 1 74 ? 4.850 -23.606 32.351 1.00 65.94 74 LYS A C 1
ATOM 541 O O . LYS A 1 74 ? 3.983 -23.360 31.521 1.00 65.94 74 LYS A O 1
ATOM 546 N N . PHE A 1 75 ? 4.908 -23.015 33.546 1.00 62.34 75 PHE A N 1
ATOM 547 C CA . PHE A 1 75 ? 3.922 -22.057 34.046 1.00 62.34 75 PHE A CA 1
ATOM 548 C C . PHE A 1 75 ? 4.385 -20.597 33.934 1.00 62.34 75 PHE A C 1
ATOM 550 O O . PHE A 1 75 ? 3.570 -19.693 34.087 1.00 62.34 75 PHE A O 1
ATOM 557 N N . THR A 1 76 ? 5.669 -20.348 33.643 1.00 61.50 76 THR A N 1
ATOM 558 C CA . THR A 1 76 ? 6.240 -18.995 33.484 1.00 61.50 76 THR A CA 1
ATOM 559 C C . THR A 1 76 ? 6.512 -18.624 32.020 1.00 61.50 76 THR A C 1
ATOM 561 O O . THR A 1 76 ? 6.617 -17.440 31.699 1.00 61.50 76 THR A O 1
ATOM 564 N N . THR A 1 77 ? 6.551 -19.597 31.097 1.00 57.09 77 THR A N 1
ATOM 565 C CA . THR A 1 77 ? 6.748 -19.370 29.648 1.00 57.09 77 THR A CA 1
ATOM 566 C C . THR A 1 77 ? 5.466 -18.904 28.942 1.00 57.09 77 THR A C 1
ATOM 568 O O . THR A 1 77 ? 5.200 -19.231 27.792 1.00 57.09 77 THR A O 1
ATOM 571 N N . SER A 1 78 ? 4.657 -18.071 29.588 1.00 58.25 78 SER A N 1
ATOM 572 C CA . SER A 1 78 ? 3.786 -17.153 28.860 1.00 58.25 78 SER A CA 1
ATOM 573 C C . SER A 1 78 ? 4.534 -15.832 28.740 1.00 58.25 78 SER A C 1
ATOM 575 O O . SER A 1 78 ? 4.131 -14.845 29.345 1.00 58.25 78 SER A O 1
ATOM 577 N N . GLN A 1 79 ? 5.671 -15.794 28.035 1.00 60.12 79 GLN A N 1
ATOM 578 C CA . GLN A 1 79 ? 6.253 -14.496 27.708 1.00 60.12 79 GLN A CA 1
ATOM 579 C C . GLN A 1 79 ? 5.264 -13.791 26.773 1.00 60.12 79 GLN A C 1
ATOM 581 O O . GLN A 1 79 ? 5.096 -14.247 25.636 1.00 60.12 79 GLN A O 1
ATOM 586 N N . PRO A 1 80 ? 4.593 -12.699 27.190 1.00 58.78 80 PRO A N 1
ATOM 587 C CA . PRO A 1 80 ? 3.948 -11.849 26.212 1.00 58.78 80 PRO A CA 1
ATOM 588 C C . PRO A 1 80 ? 5.078 -11.348 25.317 1.00 58.78 80 PRO A C 1
ATOM 590 O O . PRO A 1 80 ? 5.968 -10.638 25.785 1.00 58.78 80 PRO A O 1
ATOM 593 N N . ARG A 1 81 ? 5.097 -11.756 24.041 1.00 65.62 81 ARG A N 1
ATOM 594 C CA . ARG A 1 81 ? 5.983 -11.140 23.047 1.00 65.62 81 ARG A CA 1
ATOM 595 C C . ARG A 1 81 ? 5.684 -9.647 23.082 1.00 65.62 81 ARG A C 1
ATOM 597 O O . ARG A 1 81 ? 4.656 -9.207 22.570 1.00 65.62 81 ARG A O 1
ATOM 604 N N . GLN A 1 82 ? 6.538 -8.879 23.750 1.00 65.19 82 GLN A N 1
ATOM 605 C CA . GLN A 1 82 ? 6.344 -7.449 23.892 1.00 65.19 82 GLN A CA 1
ATOM 606 C C . GLN A 1 82 ? 6.398 -6.857 22.485 1.00 65.19 82 GLN A C 1
ATOM 608 O O . GLN A 1 82 ? 7.428 -6.923 21.813 1.00 65.19 82 GLN A O 1
ATOM 613 N N . SER A 1 83 ? 5.271 -6.333 22.000 1.00 66.00 83 SER A N 1
ATOM 614 C CA . SER A 1 83 ? 5.224 -5.668 20.700 1.00 66.00 83 SER A CA 1
ATOM 615 C C . SER A 1 83 ? 6.194 -4.488 20.746 1.00 66.00 83 SER A C 1
ATOM 617 O O . SER A 1 83 ? 5.971 -3.535 21.499 1.00 66.00 83 SER A O 1
ATOM 619 N N . THR A 1 84 ? 7.278 -4.549 19.979 1.00 73.88 84 THR A N 1
ATOM 620 C CA . THR A 1 84 ? 8.234 -3.443 19.873 1.00 73.88 84 THR A CA 1
ATOM 621 C C . THR A 1 84 ? 7.551 -2.249 19.202 1.00 73.88 84 THR A C 1
ATOM 623 O O . THR A 1 84 ? 6.652 -2.436 18.380 1.00 73.88 84 THR A O 1
ATOM 626 N N . LEU A 1 85 ? 7.951 -1.010 19.512 1.00 72.62 85 LEU A N 1
ATOM 627 C CA . LEU A 1 85 ? 7.384 0.189 18.865 1.00 72.62 85 LEU A CA 1
ATOM 628 C C . LEU A 1 85 ? 7.448 0.101 17.328 1.00 72.62 85 LEU A C 1
ATOM 630 O O . LEU A 1 85 ? 6.485 0.450 16.649 1.00 72.62 85 LEU A O 1
ATOM 634 N N . ASN A 1 86 ? 8.522 -0.496 16.804 1.00 73.56 86 ASN A N 1
ATOM 635 C CA . ASN A 1 86 ? 8.708 -0.772 15.379 1.00 73.56 86 ASN A CA 1
ATOM 636 C C . ASN A 1 86 ? 7.600 -1.650 14.779 1.00 73.56 86 ASN A C 1
ATOM 638 O O . ASN A 1 86 ? 7.190 -1.424 13.645 1.00 73.56 86 ASN A O 1
ATOM 642 N N . SER A 1 87 ? 7.090 -2.634 15.526 1.00 76.56 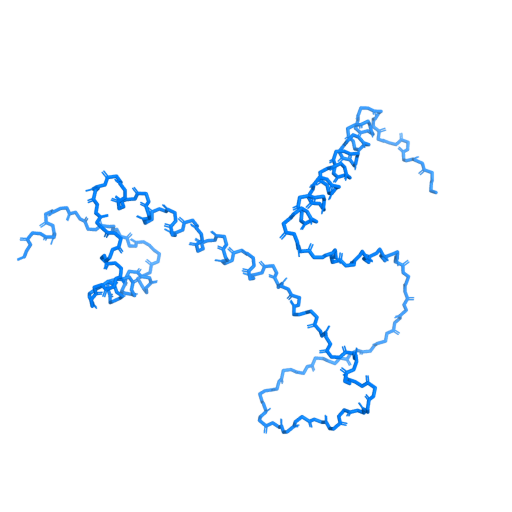87 SER A N 1
ATOM 643 C CA . SER A 1 87 ? 5.988 -3.482 15.049 1.00 76.56 87 SER A CA 1
ATOM 644 C C . SER A 1 87 ? 4.674 -2.707 14.918 1.00 76.56 87 SER A C 1
ATOM 646 O O . SER A 1 87 ? 3.945 -2.904 13.949 1.00 76.56 87 SER A O 1
ATOM 648 N N . LYS A 1 88 ? 4.402 -1.770 15.839 1.00 76.94 88 LYS A N 1
ATOM 649 C CA . LYS A 1 88 ? 3.198 -0.926 15.797 1.00 76.94 88 LYS A CA 1
ATOM 650 C C . LYS A 1 88 ? 3.258 0.100 14.670 1.00 76.94 88 LYS A C 1
ATOM 652 O O . LYS A 1 88 ? 2.276 0.254 13.955 1.00 76.94 88 LYS A O 1
ATOM 657 N N . TRP A 1 89 ? 4.403 0.763 14.495 1.00 74.00 89 TRP A N 1
ATOM 658 C CA . TRP A 1 89 ? 4.596 1.750 13.430 1.00 74.00 89 TRP A CA 1
ATOM 659 C C . TRP A 1 89 ? 4.439 1.125 12.038 1.00 74.00 89 TRP A C 1
ATOM 661 O O . TRP A 1 89 ? 3.607 1.576 11.256 1.00 74.00 89 TRP A O 1
ATOM 671 N N . LYS A 1 90 ? 5.127 0.005 11.772 1.00 85.50 90 LYS A N 1
ATOM 672 C CA . LYS A 1 90 ? 4.994 -0.736 10.504 1.00 85.50 90 LYS A CA 1
ATOM 673 C C . LYS A 1 90 ? 3.563 -1.211 10.244 1.00 85.50 90 LYS A C 1
ATOM 675 O O . LYS A 1 90 ? 3.114 -1.263 9.101 1.00 85.50 90 LYS A O 1
ATOM 680 N N . GLN A 1 91 ? 2.828 -1.569 11.298 1.00 87.00 91 GLN A N 1
ATOM 681 C CA . GLN A 1 91 ? 1.426 -1.950 11.163 1.00 87.00 91 GLN A CA 1
ATOM 682 C C . GLN A 1 91 ? 0.545 -0.760 10.764 1.00 87.00 91 GLN A C 1
ATOM 684 O O . GLN A 1 91 ? -0.397 -0.948 9.997 1.00 87.00 91 GLN A O 1
ATOM 689 N N . GLU A 1 92 ? 0.841 0.442 11.251 1.00 89.00 92 GLU A N 1
ATOM 690 C CA . GLU A 1 92 ? 0.107 1.653 10.884 1.00 89.00 92 GLU A CA 1
ATOM 691 C C . GLU A 1 92 ? 0.400 2.083 9.442 1.00 89.00 92 GLU A C 1
ATOM 693 O O . GLU A 1 92 ? -0.535 2.328 8.682 1.00 89.00 92 GLU A O 1
ATOM 698 N N . GLU A 1 93 ? 1.666 2.040 9.016 1.00 90.75 93 GLU A N 1
ATOM 699 C CA . GLU A 1 93 ? 2.044 2.249 7.609 1.00 90.75 93 GLU A CA 1
ATOM 700 C C . GLU A 1 93 ? 1.309 1.267 6.689 1.00 90.75 93 GLU A C 1
ATOM 702 O O . GLU A 1 93 ? 0.698 1.665 5.695 1.00 90.75 93 GLU A O 1
ATOM 707 N N . ARG A 1 94 ? 1.273 -0.019 7.065 1.00 93.62 94 ARG A N 1
ATOM 708 C CA . ARG A 1 94 ? 0.530 -1.037 6.314 1.00 93.62 94 ARG A CA 1
ATOM 709 C C . ARG A 1 94 ? -0.960 -0.710 6.228 1.00 93.62 94 ARG A C 1
ATOM 711 O O . ARG A 1 94 ? -1.549 -0.863 5.159 1.00 93.62 94 ARG A O 1
ATOM 718 N N . LYS A 1 95 ? -1.593 -0.292 7.329 1.00 95.62 95 LYS A N 1
ATOM 719 C CA . LYS A 1 95 ? -3.018 0.081 7.318 1.00 95.62 95 LYS A CA 1
ATOM 720 C C . LYS A 1 95 ? -3.275 1.248 6.376 1.00 95.62 95 LYS A C 1
ATOM 722 O O . LYS A 1 95 ? -4.259 1.203 5.642 1.00 95.62 95 LYS A O 1
ATOM 727 N N . GLU A 1 96 ? -2.408 2.255 6.373 1.00 95.88 96 GLU A N 1
ATOM 728 C CA . GLU A 1 96 ? -2.565 3.416 5.501 1.00 95.88 96 GLU A CA 1
ATOM 729 C C . GLU A 1 96 ? -2.455 3.029 4.023 1.00 95.88 96 GLU A C 1
ATOM 731 O O . GLU A 1 96 ? -3.314 3.406 3.223 1.00 95.88 96 GLU A O 1
ATOM 736 N N . VAL A 1 97 ? -1.474 2.194 3.670 1.00 94.12 97 VAL A N 1
ATOM 737 C CA . VAL A 1 97 ? -1.326 1.647 2.312 1.00 94.12 97 VAL A CA 1
ATOM 738 C C . VAL A 1 97 ? -2.582 0.868 1.905 1.00 94.12 97 VAL A C 1
ATOM 740 O O . VAL A 1 97 ? -3.191 1.164 0.875 1.00 94.12 97 VAL A O 1
ATOM 743 N N . CYS A 1 98 ? -3.038 -0.072 2.741 1.00 95.19 98 CYS A N 1
ATOM 744 C CA . CYS A 1 98 ? -4.255 -0.844 2.478 1.00 95.19 98 CYS A CA 1
ATOM 745 C C . CYS A 1 98 ? -5.494 0.055 2.328 1.00 95.19 98 CYS A C 1
ATOM 747 O O . CYS A 1 98 ? -6.328 -0.187 1.455 1.00 95.19 98 CYS A O 1
ATOM 749 N N . ARG A 1 99 ? -5.612 1.114 3.138 1.00 96.81 99 ARG A N 1
ATOM 750 C CA . ARG A 1 99 ? -6.719 2.078 3.074 1.00 96.81 99 ARG A CA 1
ATOM 751 C C . ARG A 1 99 ? -6.723 2.843 1.753 1.00 96.81 99 ARG A C 1
ATOM 753 O O . ARG A 1 99 ? -7.786 3.016 1.157 1.00 96.81 99 ARG A O 1
ATOM 760 N N . LYS A 1 100 ? -5.557 3.286 1.277 1.00 96.81 100 LYS A N 1
ATOM 761 C CA . LYS A 1 100 ? -5.411 3.992 -0.006 1.00 96.81 100 LYS A CA 1
ATOM 762 C C . LYS A 1 100 ? -5.765 3.089 -1.186 1.00 96.81 100 LYS A C 1
ATOM 764 O O . LYS A 1 100 ? -6.543 3.511 -2.041 1.00 96.81 100 LYS A O 1
ATOM 769 N N . ILE A 1 101 ? -5.281 1.845 -1.181 1.00 95.38 101 ILE A N 1
ATOM 770 C CA . ILE A 1 101 ? -5.627 0.835 -2.192 1.00 95.38 101 ILE A CA 1
ATOM 771 C C . ILE A 1 101 ? -7.140 0.586 -2.194 1.00 95.38 101 ILE A C 1
ATOM 773 O O . ILE A 1 101 ? -7.790 0.747 -3.225 1.00 95.38 101 ILE A O 1
ATOM 777 N N . GLY A 1 102 ? -7.729 0.285 -1.033 1.00 96.56 102 GLY A N 1
ATOM 778 C CA . GLY A 1 102 ? -9.167 0.036 -0.923 1.00 96.56 102 GLY A CA 1
ATOM 779 C C . GLY A 1 102 ? -10.015 1.229 -1.375 1.00 96.56 102 GLY A C 1
ATOM 780 O O . GLY A 1 102 ? -11.015 1.054 -2.070 1.00 96.56 102 GLY A O 1
ATOM 781 N N . ARG A 1 103 ? -9.591 2.461 -1.058 1.00 97.44 103 ARG A N 1
ATOM 782 C CA . ARG A 1 103 ? -10.273 3.682 -1.508 1.00 97.44 103 ARG A CA 1
ATOM 783 C C . ARG A 1 103 ? -10.209 3.856 -3.024 1.00 97.44 103 ARG A C 1
ATOM 785 O O . ARG A 1 103 ? -11.205 4.277 -3.608 1.00 97.44 103 ARG A O 1
ATOM 792 N N . PHE A 1 104 ? -9.073 3.545 -3.650 1.00 95.69 104 PHE A N 1
ATOM 793 C CA . PHE A 1 104 ? -8.934 3.571 -5.106 1.00 95.69 104 PHE A CA 1
ATOM 794 C C . PHE A 1 104 ? -9.876 2.562 -5.770 1.00 95.69 104 PHE A C 1
ATOM 796 O O . PHE A 1 104 ? -10.639 2.944 -6.656 1.00 95.69 104 PHE A O 1
ATOM 803 N N . MET A 1 105 ? -9.893 1.317 -5.281 1.00 96.44 105 MET A N 1
ATOM 804 C CA . MET A 1 105 ? -10.772 0.267 -5.806 1.00 96.44 105 MET A CA 1
ATOM 805 C C . MET A 1 105 ? -12.246 0.659 -5.690 1.00 96.44 105 MET A C 1
ATOM 807 O O . MET A 1 105 ? -12.971 0.613 -6.680 1.00 96.44 105 MET A O 1
ATOM 811 N N . TYR A 1 106 ? -12.666 1.146 -4.519 1.00 96.88 106 TYR A N 1
ATOM 812 C CA . TYR A 1 106 ? -14.035 1.613 -4.297 1.00 96.88 106 TYR A CA 1
ATOM 813 C C . TYR A 1 106 ? -14.408 2.7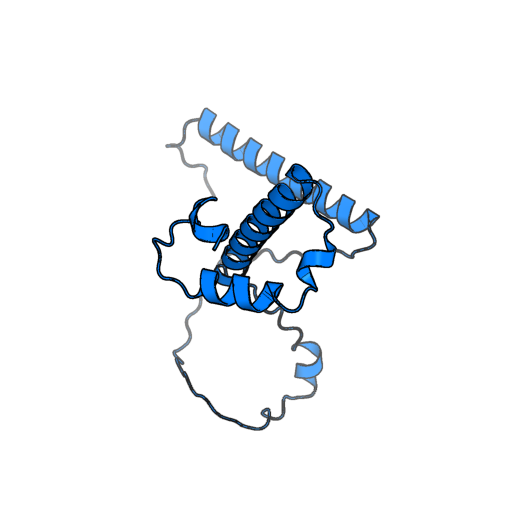88 -5.213 1.00 96.88 106 TYR A C 1
ATOM 815 O O . TYR A 1 106 ? -15.465 2.784 -5.832 1.00 96.88 106 TYR A O 1
ATOM 823 N N . SER A 1 107 ? -13.522 3.782 -5.337 1.00 97.31 107 SER A N 1
ATOM 824 C CA . SER A 1 107 ? -13.736 4.969 -6.179 1.00 97.31 107 SER A CA 1
ATOM 825 C C . SER A 1 107 ? -13.908 4.626 -7.662 1.00 97.31 107 SER A C 1
ATOM 827 O O . SER A 1 107 ? -14.668 5.283 -8.369 1.00 97.31 107 SER A O 1
ATOM 829 N N . LYS A 1 108 ? -13.207 3.592 -8.141 1.00 96.38 108 LYS A N 1
ATOM 830 C CA . LYS A 1 108 ? -13.249 3.150 -9.541 1.00 96.38 108 LYS A CA 1
ATOM 831 C C . LYS A 1 108 ? -14.218 1.995 -9.801 1.00 96.38 108 LYS A C 1
ATOM 833 O O . LYS A 1 108 ? -14.313 1.562 -10.943 1.00 96.38 108 LYS A O 1
ATOM 838 N N . GLY A 1 109 ? -14.934 1.515 -8.781 1.00 95.88 109 GLY A N 1
ATOM 839 C CA . GLY A 1 109 ? -15.853 0.381 -8.915 1.00 95.88 109 GLY A CA 1
ATOM 840 C C . GLY A 1 109 ? -15.148 -0.934 -9.260 1.00 95.88 109 GLY A C 1
ATOM 841 O O . GLY A 1 109 ? -15.721 -1.780 -9.939 1.00 95.88 109 GLY A O 1
ATOM 842 N N . LEU A 1 110 ? -13.895 -1.098 -8.831 1.00 96.25 110 LEU A N 1
ATOM 843 C CA . LEU A 1 110 ? -13.109 -2.296 -9.104 1.00 96.25 110 LEU A CA 1
ATOM 844 C C . LEU A 1 110 ? -13.452 -3.418 -8.108 1.00 96.25 110 LEU A C 1
ATOM 846 O O . LEU A 1 110 ? -13.509 -3.157 -6.902 1.00 96.25 110 LEU A O 1
ATOM 850 N N . PRO A 1 111 ? -13.629 -4.673 -8.564 1.00 95.50 111 PRO A N 1
ATOM 851 C CA . PRO A 1 111 ? -13.861 -5.795 -7.665 1.00 95.50 111 PRO A CA 1
ATOM 852 C C . PRO A 1 111 ? -12.616 -6.086 -6.822 1.00 95.50 111 PRO A C 1
ATOM 854 O O . PRO A 1 111 ? -11.497 -6.143 -7.332 1.00 95.50 111 PRO A O 1
ATOM 857 N N . PHE A 1 112 ? -12.809 -6.361 -5.529 1.00 93.69 112 PHE A N 1
ATOM 858 C CA . PHE A 1 112 ? -11.705 -6.706 -4.623 1.00 93.69 112 PHE A CA 1
ATOM 859 C C . PHE A 1 112 ? -10.955 -7.976 -5.029 1.00 93.69 112 PHE A C 1
ATOM 861 O O . PHE A 1 112 ? -9.801 -8.134 -4.654 1.00 93.69 112 PHE A O 1
ATOM 868 N N . ASN A 1 113 ? -11.563 -8.839 -5.847 1.00 94.62 113 ASN A N 1
ATOM 869 C CA . ASN A 1 113 ? -10.921 -10.049 -6.350 1.00 94.62 113 ASN A CA 1
ATOM 870 C C . ASN A 1 113 ? -9.676 -9.785 -7.222 1.00 94.62 113 ASN A C 1
ATOM 872 O O . ASN A 1 113 ? -8.887 -10.702 -7.409 1.00 94.62 113 ASN A O 1
ATOM 876 N N . ILE A 1 114 ? -9.454 -8.553 -7.704 1.00 95.25 114 ILE A N 1
ATOM 877 C CA . ILE A 1 114 ? -8.225 -8.181 -8.434 1.00 95.25 114 ILE A CA 1
ATOM 878 C C . ILE A 1 114 ? -6.965 -8.485 -7.616 1.00 95.25 114 ILE A C 1
ATOM 880 O O . ILE A 1 114 ? -5.938 -8.818 -8.189 1.00 95.25 114 ILE A O 1
ATOM 884 N N . VAL A 1 115 ? -7.029 -8.435 -6.281 1.00 94.06 115 VAL A N 1
ATOM 885 C CA . VAL A 1 115 ? -5.858 -8.747 -5.440 1.00 94.06 115 VAL A CA 1
ATOM 886 C C . VAL A 1 115 ? -5.409 -10.211 -5.525 1.00 94.06 115 VAL A C 1
ATOM 888 O O . VAL A 1 115 ? -4.300 -10.529 -5.104 1.00 94.06 115 VAL A O 1
ATOM 891 N N . ASN A 1 116 ? -6.265 -11.094 -6.047 1.00 94.31 116 ASN A N 1
ATOM 892 C CA . ASN A 1 116 ? -5.970 -12.509 -6.274 1.00 94.31 116 ASN A CA 1
ATOM 893 C C . ASN A 1 116 ? -5.505 -12.790 -7.711 1.00 94.31 116 ASN A C 1
ATOM 895 O O . ASN A 1 116 ? -5.207 -13.936 -8.040 1.00 94.31 116 ASN A O 1
ATOM 899 N N . ASP A 1 117 ? -5.486 -11.775 -8.574 1.00 95.75 117 ASP A N 1
ATOM 900 C CA . ASP A 1 117 ? -4.989 -11.907 -9.936 1.00 95.75 117 ASP A CA 1
ATOM 901 C C . ASP A 1 117 ? -3.478 -12.221 -9.920 1.00 95.75 117 ASP A C 1
ATOM 903 O O . ASP A 1 117 ? -2.740 -11.640 -9.113 1.00 95.75 117 ASP A O 1
ATOM 907 N N . PRO A 1 118 ? -2.981 -13.127 -10.785 1.00 96.56 118 PRO A N 1
ATOM 908 C CA . PRO A 1 118 ? -1.568 -13.503 -10.806 1.00 96.56 118 PRO A CA 1
ATOM 909 C C . PRO A 1 118 ? -0.615 -12.323 -11.050 1.00 96.56 118 PRO A C 1
ATOM 911 O O . PRO A 1 118 ? 0.545 -12.400 -10.650 1.00 96.56 118 PRO A O 1
ATOM 914 N N . TYR A 1 119 ? -1.079 -11.228 -11.658 1.00 95.38 119 TYR A N 1
ATOM 915 C CA . TYR A 1 119 ? -0.275 -10.035 -11.920 1.00 95.38 119 TYR A CA 1
ATOM 916 C C . TYR A 1 119 ? -0.281 -9.026 -10.763 1.00 95.38 119 TYR A C 1
ATOM 918 O O . TYR A 1 119 ? 0.563 -8.128 -10.736 1.00 95.38 119 TYR A O 1
ATOM 926 N N . TRP A 1 120 ? -1.167 -9.180 -9.771 1.00 94.62 120 TRP A N 1
ATOM 927 C CA . TRP A 1 120 ? -1.272 -8.250 -8.643 1.00 94.62 120 TRP A CA 1
ATOM 928 C C . TRP A 1 120 ? 0.006 -8.195 -7.801 1.00 94.62 120 TRP A C 1
ATOM 930 O O . TRP A 1 120 ? 0.561 -7.119 -7.571 1.00 94.62 120 TRP A O 1
ATOM 940 N N . PHE A 1 121 ? 0.494 -9.353 -7.347 1.00 94.44 121 PHE A N 1
ATOM 941 C CA . PHE A 1 121 ? 1.696 -9.415 -6.515 1.00 94.44 121 PHE A CA 1
ATOM 942 C C . PHE A 1 121 ? 2.963 -8.973 -7.259 1.00 94.44 121 PHE A C 1
ATOM 944 O O . PHE A 1 121 ? 3.666 -8.130 -6.705 1.00 94.44 121 PHE A O 1
ATOM 951 N N . PRO A 1 122 ? 3.238 -9.436 -8.498 1.00 95.81 122 PRO A N 1
ATOM 952 C CA . PRO A 1 122 ? 4.365 -8.936 -9.284 1.00 95.81 122 PRO A CA 1
ATOM 953 C C . PRO A 1 122 ? 4.359 -7.412 -9.455 1.00 95.81 122 PRO A C 1
ATOM 955 O O . PRO A 1 122 ? 5.395 -6.773 -9.300 1.00 95.81 122 PRO A O 1
ATOM 958 N N . MET A 1 123 ? 3.192 -6.810 -9.715 1.00 94.75 123 MET A N 1
ATOM 959 C CA . MET A 1 123 ? 3.068 -5.356 -9.834 1.00 94.75 123 MET A CA 1
ATOM 960 C C . MET A 1 123 ? 3.445 -4.645 -8.527 1.00 94.75 123 MET A C 1
ATOM 962 O O . MET A 1 123 ? 4.238 -3.705 -8.543 1.00 94.75 123 MET A O 1
ATOM 966 N N . ILE A 1 124 ? 2.882 -5.075 -7.393 1.00 93.94 124 ILE A N 1
ATOM 967 C CA . ILE A 1 124 ? 3.147 -4.445 -6.092 1.00 93.94 124 ILE A CA 1
ATOM 968 C C . ILE A 1 124 ? 4.603 -4.639 -5.659 1.00 93.94 124 ILE A C 1
ATOM 970 O O . ILE A 1 124 ? 5.180 -3.712 -5.100 1.00 93.94 124 ILE A O 1
ATOM 974 N N . ASP A 1 125 ? 5.199 -5.800 -5.930 1.00 93.81 125 ASP A N 1
ATOM 975 C CA . ASP A 1 125 ? 6.591 -6.096 -5.583 1.00 93.81 125 ASP A CA 1
ATOM 976 C C . ASP A 1 125 ? 7.566 -5.174 -6.329 1.00 93.81 125 ASP A C 1
ATOM 978 O O . ASP A 1 125 ? 8.409 -4.526 -5.712 1.00 93.81 125 ASP A O 1
ATOM 982 N N . VAL A 1 126 ? 7.385 -5.000 -7.643 1.00 94.38 126 VAL A N 1
ATOM 983 C CA . VAL A 1 126 ? 8.210 -4.071 -8.436 1.00 94.38 126 VAL A CA 1
ATOM 984 C C . VAL A 1 126 ? 8.053 -2.628 -7.947 1.00 94.38 126 VAL A C 1
ATOM 986 O O . VAL A 1 126 ? 9.044 -1.910 -7.834 1.00 94.38 126 VAL A O 1
ATOM 989 N N . VAL A 1 127 ? 6.830 -2.202 -7.607 1.00 92.75 127 VAL A N 1
ATOM 990 C CA . VAL A 1 127 ? 6.580 -0.854 -7.065 1.00 92.75 127 VAL A CA 1
ATOM 991 C C . VAL A 1 127 ? 7.209 -0.673 -5.680 1.00 92.75 127 VAL A C 1
ATOM 993 O O . VAL A 1 127 ? 7.764 0.386 -5.403 1.00 92.75 127 VAL A O 1
ATOM 996 N N . ALA A 1 128 ? 7.134 -1.680 -4.808 1.00 90.25 128 ALA A N 1
ATOM 997 C CA . ALA A 1 128 ? 7.674 -1.618 -3.450 1.00 90.25 128 ALA A CA 1
ATOM 998 C C . ALA A 1 128 ? 9.209 -1.644 -3.416 1.00 90.25 128 ALA A C 1
ATOM 1000 O O . ALA A 1 128 ? 9.807 -1.042 -2.527 1.00 90.25 128 ALA A O 1
ATOM 1001 N N . ASN A 1 129 ? 9.829 -2.326 -4.381 1.00 92.56 129 ASN A N 1
ATOM 1002 C CA . ASN A 1 129 ? 11.282 -2.398 -4.524 1.00 92.56 129 ASN A CA 1
ATOM 1003 C C . ASN A 1 129 ? 11.873 -1.182 -5.253 1.00 92.56 129 ASN A C 1
ATOM 1005 O O . ASN A 1 129 ? 13.091 -1.007 -5.252 1.00 92.56 129 ASN A O 1
ATOM 1009 N N . PHE A 1 130 ? 11.041 -0.340 -5.873 1.00 92.00 130 PHE A N 1
ATOM 1010 C CA . PHE A 1 130 ? 11.507 0.889 -6.503 1.00 92.00 130 PHE A CA 1
ATOM 1011 C C . PHE A 1 130 ? 11.962 1.901 -5.443 1.00 92.00 130 PHE A C 1
ATOM 1013 O O . PHE A 1 130 ? 11.340 2.053 -4.390 1.00 92.00 130 PHE A O 1
ATOM 1020 N N . GLU A 1 131 ? 13.050 2.617 -5.725 1.00 82.94 131 GLU A N 1
ATOM 1021 C CA . GLU A 1 131 ? 13.608 3.599 -4.795 1.00 82.94 131 GLU A CA 1
ATOM 1022 C C . GLU A 1 131 ? 12.619 4.743 -4.484 1.00 82.94 131 GLU A C 1
ATOM 1024 O O . GLU A 1 131 ? 11.735 5.062 -5.292 1.00 82.94 131 GLU A O 1
ATOM 1029 N N . PRO A 1 132 ? 12.754 5.417 -3.324 1.00 85.19 132 PRO A N 1
ATOM 1030 C CA . PRO A 1 132 ? 11.971 6.609 -3.027 1.00 85.19 132 PRO A CA 1
ATOM 1031 C C . PRO A 1 132 ? 12.084 7.627 -4.170 1.00 85.19 132 PRO A C 1
ATOM 1033 O O . PRO A 1 132 ? 13.161 8.139 -4.457 1.00 85.19 132 PRO A O 1
ATOM 1036 N N . GLY A 1 133 ? 10.964 7.915 -4.835 1.00 88.06 133 GLY A N 1
ATOM 1037 C CA . GLY A 1 133 ? 10.952 8.742 -6.045 1.00 88.06 133 GLY A CA 1
ATOM 1038 C C . GLY A 1 133 ? 10.224 8.122 -7.234 1.00 88.06 133 GLY A C 1
ATOM 1039 O O . GLY A 1 133 ? 10.106 8.791 -8.262 1.00 88.06 133 GLY A O 1
ATOM 1040 N N . PHE A 1 134 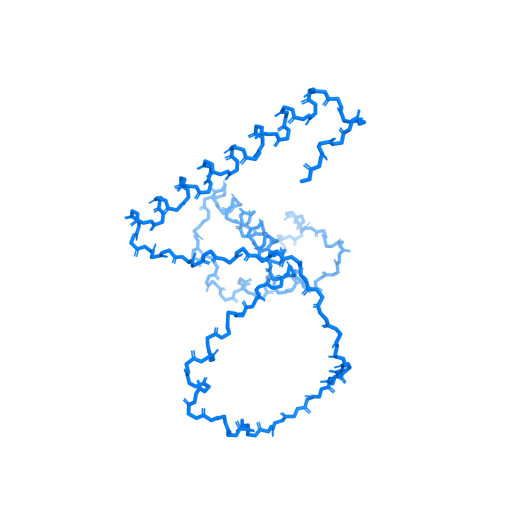? 9.693 6.898 -7.100 1.00 89.44 134 PHE A N 1
ATOM 1041 C CA . PHE A 1 134 ? 8.784 6.331 -8.097 1.00 89.44 134 PHE A CA 1
ATOM 1042 C C . PHE A 1 134 ? 7.659 7.317 -8.436 1.00 89.44 134 PHE A C 1
ATOM 1044 O O . PHE A 1 134 ? 6.862 7.705 -7.576 1.00 89.44 134 PHE A O 1
ATOM 1051 N N . LYS A 1 135 ? 7.588 7.713 -9.707 1.00 91.44 135 LYS A N 1
ATOM 1052 C CA . LYS A 1 135 ? 6.473 8.494 -10.235 1.00 91.44 135 LYS A CA 1
ATOM 1053 C C . LYS A 1 135 ? 5.439 7.511 -10.777 1.00 91.44 135 LYS A C 1
ATOM 1055 O O . LYS A 1 135 ? 5.792 6.725 -11.653 1.00 91.44 135 LYS A O 1
ATOM 1060 N N . PRO A 1 136 ? 4.188 7.538 -10.283 1.00 90.81 136 PRO A N 1
ATOM 1061 C CA . PRO A 1 136 ? 3.131 6.716 -10.850 1.00 90.81 136 PRO A CA 1
ATOM 1062 C C . PRO A 1 136 ? 3.026 6.946 -12.363 1.00 90.81 136 PRO A C 1
ATOM 1064 O O . PRO A 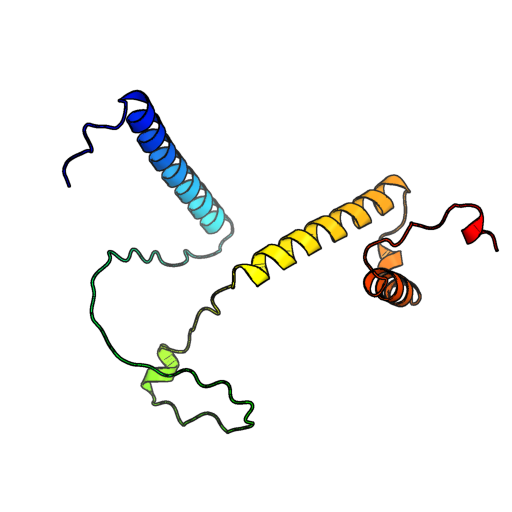1 136 ? 3.129 8.099 -12.795 1.00 90.81 136 PRO A O 1
ATOM 1067 N N . PRO A 1 137 ? 2.814 5.884 -13.156 1.00 93.06 137 PRO A N 1
ATOM 1068 C CA . PRO A 1 137 ? 2.756 6.005 -14.602 1.00 93.06 137 PRO A CA 1
ATOM 1069 C C . PRO A 1 137 ? 1.577 6.882 -15.023 1.00 93.06 137 PRO A C 1
ATOM 1071 O O . PRO A 1 137 ? 0.492 6.859 -14.428 1.00 93.06 137 PRO A O 1
ATOM 1074 N N . SER A 1 138 ? 1.790 7.653 -16.080 1.00 94.69 138 SER A N 1
ATOM 1075 C CA . SER A 1 138 ? 0.734 8.377 -16.764 1.00 94.69 138 SER A CA 1
ATOM 1076 C C . SER A 1 138 ? -0.143 7.415 -17.563 1.00 94.69 138 SER A C 1
ATOM 1078 O O . SER A 1 138 ? 0.252 6.317 -17.952 1.00 94.69 138 SER A O 1
ATOM 1080 N N . MET A 1 139 ? -1.358 7.857 -17.874 1.00 95.19 139 MET A N 1
ATOM 1081 C CA . MET A 1 139 ? -2.275 7.085 -18.709 1.00 95.19 139 MET A CA 1
ATOM 1082 C C . MET A 1 139 ? -1.683 6.775 -20.103 1.00 95.19 139 MET A C 1
ATOM 1084 O O . MET A 1 139 ? -2.013 5.740 -20.676 1.00 95.19 139 MET A O 1
ATOM 1088 N N . HIS A 1 140 ? -0.816 7.640 -20.644 1.00 95.19 140 HIS A N 1
ATOM 1089 C CA . HIS A 1 140 ? -0.212 7.443 -21.965 1.00 95.19 140 HIS A CA 1
ATOM 1090 C C . HIS A 1 140 ? 0.828 6.320 -21.967 1.00 95.19 140 HIS A C 1
ATOM 1092 O O . HIS A 1 140 ? 0.872 5.551 -22.919 1.00 95.19 140 HIS A O 1
ATOM 1098 N N . GLU A 1 141 ? 1.607 6.187 -20.892 1.00 93.38 141 GLU A N 1
ATOM 1099 C CA . GLU A 1 141 ? 2.614 5.125 -20.740 1.00 93.38 141 GLU A CA 1
ATOM 1100 C C . GLU A 1 141 ? 1.973 3.737 -20.581 1.00 93.38 141 GLU A C 1
ATOM 1102 O O . GLU A 1 141 ? 2.548 2.730 -20.984 1.00 93.38 141 GLU A O 1
ATOM 1107 N N . LEU A 1 142 ? 0.753 3.678 -20.039 1.00 92.38 142 LEU A N 1
ATOM 1108 C CA . LEU A 1 142 ? 0.007 2.431 -19.838 1.00 92.38 142 LEU A CA 1
ATOM 1109 C C . LEU A 1 142 ? -0.758 1.940 -21.078 1.00 92.38 142 LEU A C 1
ATOM 1111 O O . LEU A 1 142 ? -1.383 0.886 -21.016 1.00 92.38 142 LEU A O 1
ATOM 1115 N N . ARG A 1 143 ? -0.777 2.703 -22.178 1.00 91.19 143 ARG A N 1
ATOM 1116 C CA . ARG A 1 143 ? -1.513 2.351 -23.411 1.00 91.19 143 ARG A CA 1
ATOM 1117 C C . ARG A 1 143 ? -0.689 1.578 -24.442 1.00 91.19 143 ARG A C 1
ATOM 1119 O O . ARG A 1 143 ? -1.206 1.317 -25.526 1.00 91.19 143 ARG A O 1
ATOM 1126 N N . THR A 1 144 ? 0.565 1.294 -24.122 1.00 72.31 144 THR A N 1
ATOM 1127 C CA . THR A 1 144 ? 1.525 0.616 -24.998 1.00 72.31 144 THR A CA 1
ATOM 1128 C C . THR A 1 144 ? 1.212 -0.868 -25.120 1.00 72.31 144 THR A C 1
ATOM 1130 O O . THR A 1 144 ? 1.309 -1.381 -26.254 1.00 72.31 144 THR A O 1
#

Sequence (144 aa):
MKPCNKVSEDARLECKEALANFKDQKTKRTELLQEIGMGPTSKHESALSKTIGTLGSGSGSGSGEPIPRGPMDKFTTSQPRQSTLNSKWKQEERKEVCRKIGRFMYSKGLPFNIVNDPYWFPMIDVVANFEPGFKPPSMHELRT